Protein AF-A0AAU6V9X1-F1 (afdb_monomer_lite)

Sequence (55 aa):
MHVHHIVELAHINQEYEVNPIEDLIPVCPNCHAMLHRRTPAMTVDELKAILESNR

pLDDT: mean 88.37, std 8.88, range [64.19, 96.75]

Radius of gyration: 12.36 Å; chains: 1; bounding box: 32×23×30 Å

Foldseek 3Di:
DDKDFQDDCVPVPDDDDDDCVPGIDDDDPVVNVQQVPDPVGDDPVVVVVVVVVVD

Structure (mmCIF, N/CA/C/O backbone):
data_AF-A0AAU6V9X1-F1
#
_entry.id   AF-A0AAU6V9X1-F1
#
loop_
_atom_site.group_PDB
_atom_site.id
_atom_site.type_symbol
_atom_site.label_atom_id
_atom_site.label_alt_id
_atom_site.label_comp_id
_atom_site.label_asym_id
_atom_site.label_entity_id
_atom_site.label_seq_id
_atom_site.pdbx_PDB_ins_code
_atom_site.Cartn_x
_atom_site.Cartn_y
_atom_site.Cartn_z
_atom_site.occupancy
_atom_site.B_iso_or_equiv
_atom_site.auth_seq_id
_atom_site.auth_comp_id
_atom_site.auth_asym_id
_atom_site.auth_atom_id
_atom_site.pdbx_PDB_model_num
ATOM 1 N N . MET A 1 1 ? 1.368 13.011 0.613 1.00 75.50 1 MET A N 1
ATOM 2 C CA . MET A 1 1 ? 0.860 11.817 -0.099 1.00 75.50 1 MET A CA 1
ATOM 3 C C . MET A 1 1 ? 2.052 10.913 -0.343 1.00 75.50 1 MET A C 1
ATOM 5 O O . MET A 1 1 ? 3.086 11.449 -0.718 1.00 75.50 1 MET A O 1
ATOM 9 N N . HIS A 1 2 ? 1.954 9.617 -0.047 1.00 91.31 2 HIS A N 1
ATOM 10 C CA . HIS A 1 2 ? 3.033 8.636 -0.231 1.00 91.31 2 HIS A CA 1
ATOM 11 C C . HIS A 1 2 ? 2.560 7.506 -1.149 1.00 91.31 2 HIS A C 1
ATOM 13 O O . HIS A 1 2 ? 1.357 7.298 -1.301 1.00 91.31 2 HIS A O 1
ATOM 19 N N . VAL A 1 3 ? 3.503 6.790 -1.757 1.00 91.12 3 VAL A N 1
ATOM 20 C CA . VAL A 1 3 ? 3.230 5.639 -2.623 1.00 91.12 3 VAL A CA 1
ATOM 21 C C . VAL A 1 3 ? 3.747 4.389 -1.926 1.00 91.12 3 VAL A C 1
ATOM 23 O O . VAL A 1 3 ? 4.895 4.365 -1.490 1.00 91.12 3 VAL A O 1
ATOM 26 N N . HIS A 1 4 ? 2.889 3.382 -1.794 1.00 89.81 4 HIS A N 1
ATOM 27 C CA . HIS A 1 4 ? 3.229 2.089 -1.212 1.00 89.81 4 HIS A CA 1
ATOM 28 C C . HIS A 1 4 ? 3.368 1.043 -2.321 1.00 89.81 4 HIS A C 1
ATOM 30 O O . HIS A 1 4 ? 2.528 1.002 -3.219 1.00 89.81 4 HIS A O 1
ATOM 36 N N . HIS A 1 5 ? 4.408 0.212 -2.242 1.00 89.12 5 HIS A N 1
ATOM 37 C CA . HIS A 1 5 ? 4.581 -0.935 -3.130 1.00 89.12 5 HIS A CA 1
ATOM 38 C C . HIS A 1 5 ? 3.802 -2.117 -2.555 1.00 89.12 5 HIS A C 1
ATOM 40 O O . HIS A 1 5 ? 4.096 -2.558 -1.447 1.00 89.12 5 HIS A O 1
ATOM 46 N N . ILE A 1 6 ? 2.816 -2.610 -3.302 1.00 86.12 6 ILE A N 1
ATOM 47 C CA . ILE A 1 6 ? 2.000 -3.778 -2.946 1.00 86.12 6 ILE A CA 1
ATOM 48 C C . ILE A 1 6 ? 2.863 -5.047 -2.980 1.00 86.12 6 ILE A C 1
ATOM 50 O O . ILE A 1 6 ? 2.700 -5.938 -2.149 1.00 86.12 6 ILE A O 1
ATOM 54 N N . VAL A 1 7 ? 3.810 -5.106 -3.920 1.00 76.19 7 VAL A N 1
ATOM 55 C CA . VAL A 1 7 ? 4.798 -6.180 -4.030 1.00 76.19 7 VAL A CA 1
ATOM 56 C C . VAL A 1 7 ? 6.105 -5.731 -3.377 1.00 76.19 7 VAL A C 1
ATOM 58 O O . VAL A 1 7 ? 6.675 -4.701 -3.739 1.00 76.19 7 VAL A O 1
ATOM 61 N N . GLU A 1 8 ? 6.615 -6.513 -2.423 1.00 70.69 8 GLU A N 1
ATOM 62 C CA . GLU A 1 8 ? 7.919 -6.244 -1.813 1.00 70.69 8 GLU A CA 1
ATOM 63 C C . GLU A 1 8 ? 9.046 -6.532 -2.816 1.00 70.69 8 GLU A C 1
ATOM 65 O O . GLU A 1 8 ? 9.537 -7.656 -2.933 1.00 70.69 8 GLU A O 1
ATOM 70 N N . LEU A 1 9 ? 9.485 -5.486 -3.525 1.00 69.81 9 LEU A N 1
ATOM 71 C CA . LEU A 1 9 ? 10.572 -5.547 -4.514 1.00 69.81 9 LEU A CA 1
ATOM 72 C C . LEU A 1 9 ? 11.878 -6.117 -3.940 1.00 69.81 9 LEU A C 1
ATOM 74 O O . LEU A 1 9 ? 12.687 -6.665 -4.680 1.00 69.81 9 LEU A O 1
ATOM 78 N N . ALA A 1 10 ? 12.070 -6.037 -2.619 1.00 70.06 10 ALA A N 1
ATOM 79 C CA . ALA A 1 10 ? 13.223 -6.604 -1.922 1.00 70.06 10 ALA A CA 1
ATOM 80 C C . ALA A 1 10 ? 13.370 -8.126 -2.111 1.00 70.06 10 ALA A C 1
ATOM 82 O O . ALA A 1 10 ? 14.463 -8.657 -1.929 1.00 70.06 10 ALA A O 1
ATOM 83 N N . HIS A 1 11 ? 12.296 -8.834 -2.471 1.00 64.19 11 HIS A N 1
ATOM 84 C CA . HIS A 1 11 ? 12.332 -10.276 -2.727 1.00 64.19 11 HIS A CA 1
ATOM 85 C C . HIS A 1 11 ? 12.529 -10.624 -4.209 1.00 64.19 11 HIS A C 1
ATOM 87 O O . HIS A 1 11 ? 12.693 -11.799 -4.547 1.00 64.19 11 HIS A O 1
ATOM 93 N N . ILE A 1 12 ? 12.540 -9.628 -5.098 1.00 74.00 12 ILE A N 1
ATOM 94 C CA . ILE A 1 12 ? 12.697 -9.834 -6.534 1.00 74.00 12 ILE A CA 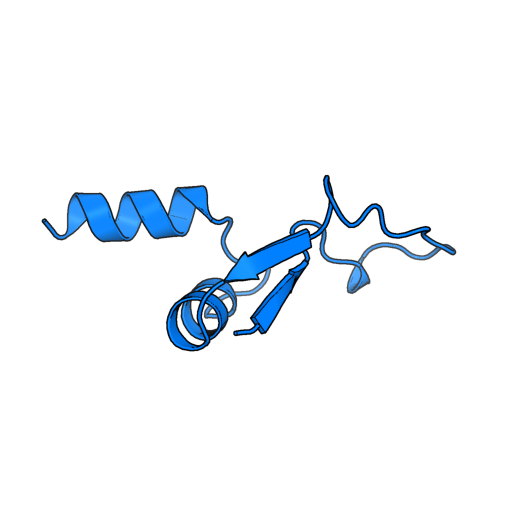1
ATOM 95 C C . ILE A 1 12 ? 14.191 -9.745 -6.873 1.00 74.00 12 ILE A C 1
ATOM 97 O O . ILE A 1 12 ? 14.741 -8.672 -7.083 1.00 74.00 12 ILE A O 1
ATOM 101 N N . ASN A 1 13 ? 14.870 -10.896 -6.925 1.00 68.19 13 ASN A N 1
ATOM 102 C CA . ASN A 1 13 ? 16.297 -11.012 -7.286 1.00 68.19 13 ASN A CA 1
ATOM 103 C C . ASN A 1 13 ? 16.562 -10.851 -8.801 1.00 68.19 13 ASN A C 1
ATOM 105 O O . ASN A 1 13 ? 17.478 -11.463 -9.351 1.00 68.19 13 ASN A O 1
ATOM 109 N N . GLN A 1 14 ? 15.738 -10.067 -9.492 1.00 78.19 14 GLN A N 1
ATOM 110 C CA . GLN A 1 14 ? 15.808 -9.836 -10.933 1.00 78.19 14 GLN A CA 1
ATOM 111 C C . GLN A 1 14 ? 15.364 -8.409 -11.257 1.00 78.19 14 GLN A C 1
ATOM 113 O O . GLN A 1 14 ? 14.686 -7.767 -10.455 1.00 78.19 14 GLN A O 1
ATOM 118 N N . GLU A 1 15 ? 15.723 -7.917 -12.443 1.00 77.88 15 GLU A N 1
ATOM 119 C CA . GLU A 1 15 ? 15.145 -6.676 -12.957 1.00 77.88 15 GLU A CA 1
ATOM 120 C C . GLU A 1 15 ? 13.617 -6.813 -13.022 1.00 77.88 15 GLU A C 1
ATOM 122 O O . GLU A 1 15 ? 13.081 -7.812 -13.511 1.00 77.88 15 GLU A O 1
ATOM 127 N N . TYR A 1 16 ? 12.922 -5.822 -12.467 1.00 84.25 16 TYR A N 1
ATOM 128 C CA . TYR A 1 16 ? 11.470 -5.785 -12.373 1.00 84.25 16 TYR A CA 1
ATOM 129 C C . TYR A 1 16 ? 10.965 -4.453 -12.911 1.00 84.25 16 TYR A C 1
ATOM 131 O O . TYR A 1 16 ? 11.323 -3.392 -12.395 1.00 84.25 16 TYR A O 1
ATOM 139 N N . GLU A 1 17 ? 10.139 -4.510 -13.951 1.00 87.75 17 GLU A N 1
ATOM 140 C CA . GLU A 1 17 ? 9.431 -3.340 -14.453 1.00 87.75 17 GLU A CA 1
ATOM 141 C C . GLU A 1 17 ? 8.189 -3.108 -13.590 1.00 87.75 17 GLU A C 1
ATOM 143 O O . GLU A 1 17 ? 7.273 -3.925 -13.568 1.00 87.75 17 GLU A O 1
ATOM 148 N N . VAL A 1 18 ? 8.179 -1.992 -12.859 1.00 88.44 18 VAL A N 1
ATOM 149 C CA . VAL A 1 18 ? 7.059 -1.618 -11.994 1.00 88.44 18 VAL A CA 1
ATOM 150 C C . VAL A 1 18 ? 5.874 -1.188 -12.851 1.00 88.44 18 V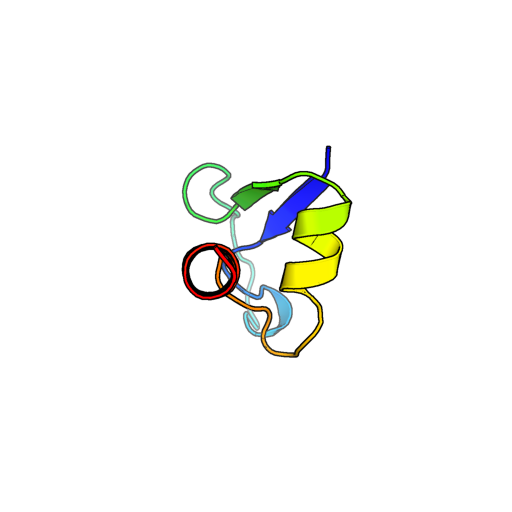AL A C 1
ATOM 152 O O . VAL A 1 18 ? 5.971 -0.207 -13.590 1.00 88.44 18 VAL A O 1
ATOM 155 N N . ASN A 1 19 ? 4.737 -1.860 -12.689 1.00 90.81 19 ASN A N 1
ATOM 156 C CA . ASN A 1 19 ? 3.450 -1.418 -13.202 1.00 90.81 19 ASN A CA 1
ATOM 157 C C . ASN A 1 19 ? 2.793 -0.474 -12.176 1.00 90.81 19 ASN A C 1
ATOM 159 O O . ASN A 1 19 ? 2.317 -0.936 -11.139 1.00 90.81 19 ASN A O 1
ATOM 163 N N . PRO A 1 20 ? 2.693 0.845 -12.438 1.00 89.94 20 PRO A N 1
ATOM 164 C CA . PRO A 1 20 ? 2.186 1.796 -11.448 1.00 89.94 20 PRO A CA 1
ATOM 165 C C . PRO A 1 20 ? 0.715 1.604 -11.059 1.00 89.94 20 PRO A C 1
ATOM 167 O O . PRO A 1 20 ? 0.279 2.199 -10.078 1.00 89.94 20 PRO A O 1
ATOM 170 N N . ILE A 1 21 ? -0.056 0.849 -11.847 1.00 90.88 21 ILE A N 1
ATOM 171 C CA . ILE A 1 21 ? -1.474 0.572 -11.586 1.00 90.88 21 ILE A CA 1
ATOM 172 C C . ILE A 1 21 ? -1.620 -0.665 -10.696 1.00 90.88 21 ILE A C 1
ATOM 174 O O . ILE A 1 21 ? -2.415 -0.649 -9.762 1.00 90.88 21 ILE A O 1
ATOM 178 N N . GLU A 1 22 ? -0.849 -1.713 -10.979 1.00 89.62 22 GLU A N 1
ATOM 179 C CA . GLU A 1 22 ? -0.978 -3.012 -10.304 1.00 89.62 22 GLU A CA 1
ATOM 180 C C . GLU A 1 22 ? -0.081 -3.125 -9.062 1.00 89.62 22 GLU A C 1
ATOM 182 O O . GLU A 1 22 ? -0.453 -3.769 -8.083 1.00 89.62 22 GLU A O 1
ATOM 187 N N . ASP A 1 23 ? 1.084 -2.472 -9.069 1.00 89.94 23 ASP A N 1
ATOM 188 C CA . ASP A 1 23 ? 2.114 -2.668 -8.041 1.00 89.94 23 ASP A CA 1
ATOM 189 C C . ASP A 1 23 ? 2.148 -1.562 -6.997 1.00 89.94 23 ASP A C 1
ATOM 191 O O . ASP A 1 23 ? 2.770 -1.719 -5.943 1.00 89.94 23 ASP A O 1
ATOM 195 N N . LEU A 1 24 ? 1.525 -0.422 -7.291 1.00 92.06 24 LEU A N 1
ATOM 196 C CA . LEU A 1 24 ? 1.603 0.772 -6.469 1.00 92.06 24 LEU A CA 1
ATOM 197 C C . LEU A 1 24 ? 0.218 1.209 -6.028 1.00 92.06 24 LEU A C 1
ATOM 199 O O . LEU A 1 24 ? -0.744 1.197 -6.790 1.00 92.06 24 LEU A O 1
ATOM 203 N N . ILE A 1 25 ? 0.139 1.697 -4.795 1.00 93.62 25 ILE A N 1
ATOM 204 C CA . ILE A 1 25 ? -1.068 2.343 -4.301 1.00 93.62 25 ILE A CA 1
ATOM 205 C C . ILE A 1 25 ? -0.737 3.666 -3.609 1.00 93.62 25 ILE A C 1
ATOM 207 O O . ILE A 1 25 ? 0.130 3.718 -2.725 1.00 93.62 25 ILE A O 1
ATOM 211 N N . PRO A 1 26 ? -1.414 4.768 -3.979 1.00 95.00 26 PRO A N 1
ATOM 212 C CA . PRO A 1 26 ? -1.288 6.012 -3.247 1.00 95.00 26 PRO A CA 1
ATOM 213 C C . PRO A 1 26 ? -1.991 5.913 -1.890 1.00 95.00 26 PRO A C 1
ATOM 215 O O . PRO A 1 26 ? -3.169 5.574 -1.797 1.00 95.00 26 PRO A O 1
ATOM 218 N N . VAL A 1 27 ? -1.280 6.282 -0.828 1.00 95.38 27 VAL A N 1
ATOM 219 C CA . VAL A 1 27 ? -1.787 6.296 0.550 1.00 95.38 27 VAL A CA 1
ATOM 220 C C . VAL A 1 27 ? -1.371 7.579 1.276 1.00 95.38 27 VAL A C 1
ATOM 222 O O . VAL A 1 27 ? -0.443 8.295 0.881 1.00 95.38 27 VAL A O 1
ATOM 225 N N . CYS A 1 28 ? -2.066 7.924 2.361 1.00 96.38 28 CYS A N 1
ATOM 226 C CA . CYS A 1 28 ? -1.633 9.037 3.206 1.00 96.38 28 CYS A CA 1
ATOM 227 C C . CYS A 1 28 ? -0.397 8.637 4.045 1.00 96.38 28 CYS A C 1
ATOM 229 O O . CYS 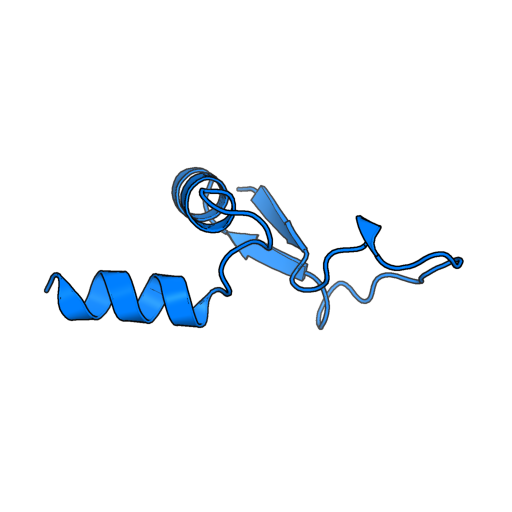A 1 28 ? -0.158 7.444 4.253 1.00 96.38 28 CYS A O 1
ATOM 231 N N . PRO A 1 29 ? 0.379 9.604 4.574 1.00 95.81 29 PRO A N 1
ATOM 232 C CA . PRO A 1 29 ? 1.567 9.299 5.373 1.00 95.81 29 PRO A CA 1
ATOM 233 C C . PRO A 1 29 ? 1.308 8.398 6.588 1.00 95.81 29 PRO A C 1
ATOM 235 O O . PRO A 1 29 ? 2.118 7.5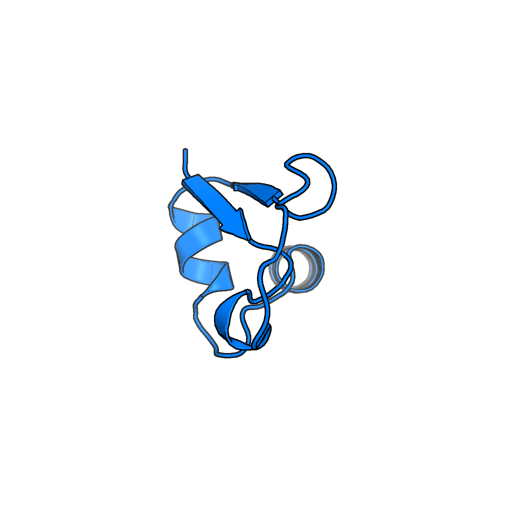22 6.878 1.00 95.81 29 PRO A O 1
ATOM 238 N N . ASN A 1 30 ? 0.161 8.557 7.253 1.00 96.06 30 ASN A N 1
ATOM 239 C CA . ASN A 1 30 ? -0.190 7.758 8.430 1.00 96.06 30 ASN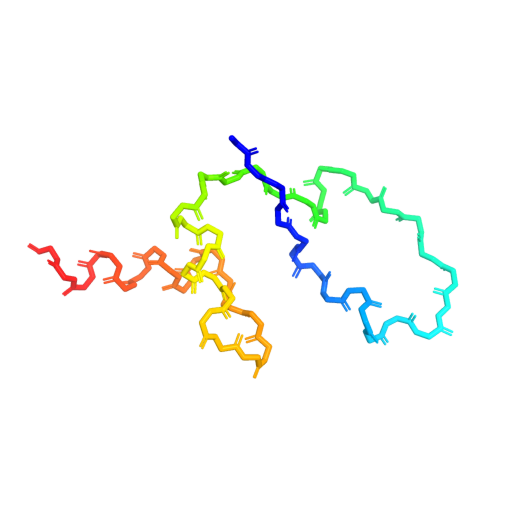 A CA 1
ATOM 240 C C . ASN A 1 30 ? -0.558 6.318 8.055 1.00 96.06 30 ASN A C 1
ATOM 242 O O . ASN A 1 30 ? -0.103 5.381 8.703 1.00 96.06 30 ASN A O 1
ATOM 246 N N . CYS A 1 31 ? -1.334 6.129 6.984 1.00 95.44 31 CYS A N 1
ATOM 247 C CA . CYS A 1 31 ? -1.636 4.798 6.460 1.00 95.44 31 CYS A CA 1
ATOM 248 C C . CYS A 1 31 ? -0.355 4.093 6.007 1.00 95.44 31 CYS A C 1
ATOM 250 O O . CYS A 1 31 ? -0.163 2.930 6.338 1.00 95.44 31 CYS A O 1
ATOM 252 N N . HIS A 1 32 ? 0.557 4.807 5.340 1.00 96.31 32 HIS A N 1
ATOM 253 C CA . HIS A 1 32 ? 1.856 4.258 4.950 1.00 96.31 32 HIS A CA 1
ATOM 254 C C . HIS A 1 32 ? 2.661 3.774 6.163 1.00 96.31 32 HIS A C 1
ATOM 256 O O . HIS A 1 32 ? 3.161 2.652 6.173 1.00 96.31 32 HIS A O 1
ATOM 262 N N . ALA A 1 33 ? 2.753 4.599 7.211 1.00 95.44 33 ALA A N 1
ATOM 263 C CA . ALA A 1 33 ? 3.421 4.213 8.449 1.00 95.44 33 ALA A CA 1
ATOM 264 C C . ALA A 1 33 ? 2.773 2.972 9.081 1.00 95.44 33 ALA A C 1
ATOM 266 O O . ALA A 1 33 ? 3.488 2.082 9.529 1.00 95.44 33 ALA A O 1
ATOM 267 N N . MET A 1 34 ? 1.437 2.887 9.075 1.00 95.94 34 MET A N 1
ATOM 268 C CA . MET A 1 34 ? 0.704 1.724 9.578 1.00 95.94 34 MET A CA 1
ATOM 269 C C . MET A 1 34 ? 1.010 0.455 8.782 1.00 95.94 34 MET A C 1
ATOM 271 O O . MET A 1 34 ? 1.327 -0.552 9.407 1.00 95.94 34 MET A O 1
ATOM 275 N N . LEU A 1 35 ? 0.971 0.500 7.444 1.00 95.50 35 LEU A N 1
ATOM 276 C CA . LEU A 1 35 ? 1.256 -0.655 6.576 1.00 95.50 35 LEU A CA 1
ATOM 277 C C . LEU A 1 35 ? 2.634 -1.265 6.876 1.00 95.50 35 LEU A C 1
ATOM 279 O O . LEU A 1 35 ? 2.767 -2.483 6.954 1.00 95.50 35 LEU A O 1
ATOM 283 N N . HIS A 1 3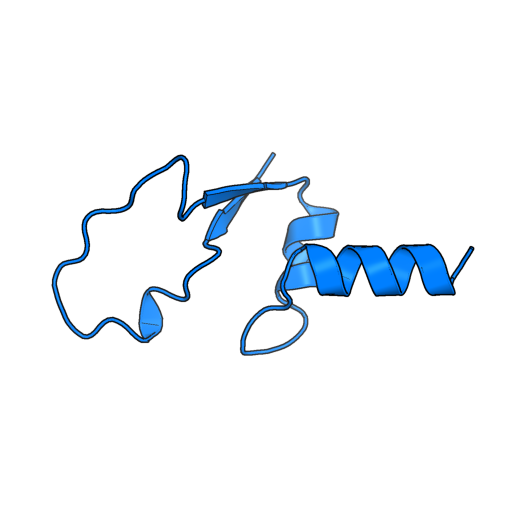6 ? 3.628 -0.420 7.159 1.00 94.38 36 HIS A N 1
ATOM 284 C CA . HIS A 1 36 ? 4.995 -0.834 7.484 1.00 94.38 36 HIS A CA 1
ATOM 285 C C . HIS A 1 36 ? 5.264 -1.084 8.981 1.00 94.38 36 HIS A C 1
ATOM 287 O O . HIS A 1 36 ? 6.420 -1.192 9.386 1.00 94.38 36 HIS A O 1
ATOM 293 N N . ARG A 1 37 ? 4.236 -1.214 9.836 1.00 94.69 37 ARG A N 1
ATOM 294 C CA . ARG A 1 37 ? 4.440 -1.574 11.260 1.00 94.69 37 ARG A CA 1
ATOM 295 C C . ARG A 1 37 ? 4.896 -3.017 11.481 1.00 94.69 37 ARG A C 1
ATOM 297 O O . ARG A 1 37 ? 5.317 -3.337 12.590 1.00 94.69 37 ARG A O 1
ATOM 304 N N . ARG A 1 38 ? 4.800 -3.877 10.465 1.00 91.00 38 ARG A N 1
ATOM 305 C CA . ARG A 1 38 ? 5.346 -5.240 10.459 1.00 91.00 38 ARG A CA 1
ATOM 306 C C . ARG A 1 38 ? 6.035 -5.538 9.129 1.00 91.00 38 ARG A C 1
ATOM 308 O O . ARG A 1 38 ? 5.789 -4.843 8.147 1.00 91.00 38 ARG A O 1
ATOM 315 N N . THR A 1 39 ? 6.866 -6.578 9.126 1.00 88.88 39 THR A N 1
ATOM 316 C CA . THR A 1 39 ? 7.534 -7.119 7.936 1.00 88.88 39 THR A CA 1
ATOM 317 C C . THR A 1 39 ? 7.156 -8.600 7.795 1.00 88.88 39 THR A C 1
ATOM 319 O O . THR A 1 39 ? 7.334 -9.340 8.767 1.00 88.88 39 THR A O 1
ATOM 322 N N . PRO A 1 40 ? 6.627 -9.050 6.643 1.00 88.19 40 PRO A N 1
ATOM 323 C CA . PRO A 1 40 ? 6.278 -8.244 5.469 1.00 88.19 40 PRO A CA 1
ATOM 324 C C . PRO A 1 40 ? 5.185 -7.214 5.790 1.00 88.19 40 PRO A C 1
ATOM 326 O O . PRO A 1 40 ? 4.453 -7.377 6.778 1.00 88.19 40 PRO A O 1
ATOM 329 N N . ALA A 1 41 ? 5.116 -6.143 5.000 1.00 92.88 41 ALA A N 1
ATOM 330 C CA . ALA A 1 41 ? 4.128 -5.081 5.162 1.00 92.88 41 ALA A CA 1
ATOM 331 C C . ALA A 1 41 ? 2.699 -5.653 5.179 1.00 92.88 41 ALA A C 1
ATOM 333 O O . ALA A 1 41 ? 2.410 -6.695 4.585 1.00 92.88 41 ALA A O 1
ATOM 334 N N . MET A 1 42 ? 1.793 -4.988 5.895 1.00 94.12 42 MET A N 1
ATOM 335 C CA . MET A 1 42 ? 0.370 -5.305 5.787 1.00 94.12 42 MET A CA 1
ATOM 336 C C . MET A 1 42 ? -0.132 -4.964 4.392 1.00 94.12 42 MET A C 1
ATOM 338 O O . MET A 1 42 ? 0.255 -3.952 3.811 1.00 94.12 42 MET A O 1
ATOM 342 N N . THR A 1 43 ? -1.075 -5.758 3.911 1.00 93.69 43 THR A N 1
ATOM 343 C CA . THR A 1 43 ? -1.913 -5.375 2.784 1.00 93.69 43 THR A CA 1
ATOM 344 C C . THR A 1 43 ? -2.864 -4.252 3.197 1.00 93.69 43 THR A C 1
ATOM 346 O O . THR A 1 43 ? -3.205 -4.058 4.371 1.00 93.69 43 THR A O 1
ATOM 349 N N . VAL A 1 44 ? -3.340 -3.507 2.205 1.00 94.12 44 VAL A N 1
ATOM 350 C CA . VAL A 1 44 ? -4.337 -2.452 2.416 1.00 94.12 44 VAL A CA 1
ATOM 351 C C . VAL A 1 44 ? -5.630 -3.019 3.001 1.00 94.12 44 VAL A C 1
ATOM 353 O O . VAL A 1 44 ? -6.248 -2.370 3.844 1.00 94.12 44 VAL A O 1
ATOM 356 N N . ASP A 1 45 ? -6.025 -4.227 2.601 1.00 94.81 45 ASP A N 1
ATOM 357 C CA . ASP A 1 45 ? -7.258 -4.850 3.081 1.00 94.81 45 ASP A CA 1
ATOM 358 C C . ASP A 1 45 ? -7.144 -5.333 4.530 1.00 94.81 45 ASP A C 1
ATOM 360 O O . ASP A 1 45 ? -8.091 -5.173 5.297 1.00 94.81 45 ASP A O 1
ATOM 364 N N . GLU A 1 46 ? -5.970 -5.796 4.965 1.00 95.56 46 GLU A N 1
ATOM 365 C CA . GLU A 1 46 ? -5.715 -6.054 6.388 1.00 95.56 46 GLU A CA 1
ATOM 366 C C . GLU A 1 46 ? -5.826 -4.771 7.220 1.00 95.56 46 GLU A C 1
ATOM 368 O O . GLU A 1 46 ? -6.450 -4.773 8.283 1.00 95.56 46 GLU A O 1
ATOM 373 N N . LEU A 1 47 ? -5.271 -3.653 6.734 1.00 95.00 47 LEU A N 1
ATOM 374 C CA . LEU A 1 47 ? -5.397 -2.371 7.427 1.00 95.00 47 LEU A CA 1
ATOM 375 C C . LEU A 1 47 ? -6.860 -1.905 7.486 1.00 95.00 47 LEU A C 1
ATOM 377 O O . LEU A 1 47 ? -7.292 -1.413 8.528 1.00 95.00 47 LEU A O 1
ATOM 381 N N . LYS A 1 48 ? -7.636 -2.081 6.409 1.00 95.38 48 LYS A N 1
ATOM 382 C CA . LYS A 1 48 ? -9.079 -1.786 6.414 1.00 95.38 48 LYS A CA 1
ATOM 383 C C . LYS A 1 48 ? -9.821 -2.643 7.437 1.00 95.38 48 LYS A C 1
ATOM 385 O O . LYS A 1 48 ? -10.575 -2.082 8.225 1.00 95.38 48 LYS A O 1
ATOM 390 N N . ALA A 1 49 ? -9.558 -3.949 7.489 1.00 96.75 49 ALA A N 1
ATOM 391 C CA . ALA A 1 49 ? -10.198 -4.850 8.445 1.00 96.75 49 ALA A CA 1
ATOM 392 C C . ALA A 1 49 ? -9.933 -4.433 9.904 1.00 96.75 49 ALA A C 1
ATOM 394 O O . ALA A 1 49 ? -10.848 -4.449 10.724 1.00 96.75 49 ALA A O 1
ATOM 395 N N . ILE A 1 50 ? -8.712 -3.979 10.221 1.00 94.69 50 ILE A N 1
ATOM 396 C CA . ILE A 1 50 ? -8.371 -3.435 11.549 1.00 94.69 50 ILE A CA 1
ATOM 397 C C . ILE A 1 50 ? -9.165 -2.156 11.853 1.00 94.69 50 ILE A C 1
ATOM 399 O O . ILE A 1 50 ? -9.585 -1.936 12.989 1.00 94.69 50 ILE A O 1
ATOM 403 N N . LEU A 1 51 ? -9.351 -1.274 10.870 1.00 93.12 51 LEU A N 1
ATOM 404 C CA . LEU A 1 51 ? -10.129 -0.046 11.059 1.00 93.12 51 LEU A CA 1
ATOM 405 C C . LEU A 1 51 ? -11.619 -0.350 11.254 1.00 93.12 51 LEU A C 1
ATOM 407 O O . LEU A 1 51 ? -12.261 0.283 12.088 1.00 93.12 51 LEU A O 1
ATOM 411 N N . GLU A 1 52 ? -12.152 -1.329 10.524 1.00 94.88 52 GLU A N 1
ATOM 412 C CA . GLU A 1 52 ? -13.540 -1.776 10.646 1.00 94.88 52 GLU A CA 1
ATOM 413 C C . GLU A 1 52 ? -13.809 -2.499 11.970 1.00 94.88 52 GLU A C 1
ATOM 415 O O . GLU A 1 52 ? -14.856 -2.276 12.568 1.00 94.88 52 GLU A O 1
ATOM 420 N N . SER A 1 53 ? -12.864 -3.297 12.480 1.00 91.75 53 SER A N 1
ATOM 421 C CA . SER A 1 53 ? -13.016 -3.981 13.774 1.00 91.75 53 SER A CA 1
ATOM 422 C C . SER A 1 53 ? -12.967 -3.043 14.985 1.00 91.75 53 SER A C 1
ATOM 424 O O . SER A 1 53 ? -13.340 -3.443 16.082 1.00 91.75 53 SER A O 1
ATOM 426 N N . ASN A 1 54 ? -12.455 -1.822 14.806 1.00 79.12 54 ASN A N 1
ATOM 427 C CA . ASN A 1 54 ? -12.346 -0.798 15.851 1.00 79.12 54 ASN A CA 1
ATOM 428 C C . ASN A 1 54 ? -13.474 0.248 15.785 1.00 79.12 54 ASN A C 1
ATOM 430 O O . ASN A 1 54 ? -13.388 1.282 16.454 1.00 79.12 54 ASN A O 1
ATOM 434 N N . ARG A 1 55 ? -14.490 0.007 14.953 1.00 70.44 55 ARG A N 1
ATOM 435 C CA . ARG A 1 55 ? -15.640 0.885 14.751 1.00 70.44 55 ARG A CA 1
ATOM 436 C C . ARG A 1 55 ? -16.857 0.386 15.520 1.00 70.44 55 ARG A C 1
ATOM 438 O O . ARG A 1 55 ? -17.590 1.263 16.027 1.00 70.44 55 ARG A O 1
#

Secondary structure (DSSP, 8-state):
-EEEESS-GGG--S-----TTTTEEEE-HHHHHHHTTSSSPPPHHHHHHHHHHT-

InterPro domains:
  IPR002711 HNH endonuclease [PF01844] (2-38)
  IPR003615 HNH nuclease [cd00085] (1-36)

Organism: NCBI:txid2920631